Protein AF-P61240-F1 (afdb_monomer_lite)

Sequence (61 aa):
MAQVWKYYEIKDGKLIRKKKVCPRCGSFMAEHKDRYHCGKCGYTEWKVERPKIVIHGATIE

Secondary structure (DSSP, 8-state):
---GGGGEEEETTEEEE-SPBPTTT-PBPEE-SSEEE-TTT--EEE---------TT----

Radius of gyration: 16.0 Å; chains: 1; bounding box: 45×22×32 Å

Organism: Nanoarchaeum equitans (strain Kin4-M) (NCBI:txid228908)

Foldseek 3Di:
DDPCVVQWDADPNDIDGNADADPPPRHGWDDDPFWTADPPPGDIDGDDPPDPPPPPDPPPD

InterPro domains:
  IPR002906 Small ribosomal subunit protein eS31 [PF01599] (4-47)
  IPR002906 Small ribosomal subunit protein eS31 [SM01402] (4-44)
  IPR011332 Zinc-binding ribosomal protein [SSF57829] (3-48)
  IPR022845 Small ribosomal subunit protein eS31, archaea [MF_00777] (4-47)

Structure (mmCIF, N/CA/C/O backbone):
data_AF-P61240-F1
#
_entry.id   AF-P61240-F1
#
loop_
_atom_site.group_PDB
_atom_site.id
_atom_site.type_symbol
_atom_site.label_atom_id
_atom_site.label_alt_id
_atom_site.label_comp_id
_atom_site.label_asym_id
_atom_site.label_entity_id
_atom_site.label_seq_id
_atom_site.pdbx_PDB_ins_code
_atom_site.Cartn_x
_atom_site.Cartn_y
_atom_site.Cartn_z
_atom_site.occupancy
_atom_site.B_iso_or_equiv
_atom_site.auth_seq_id
_atom_site.auth_comp_id
_atom_site.auth_asym_id
_atom_site.auth_atom_id
_atom_site.pdbx_PDB_model_num
ATOM 1 N N . MET A 1 1 ? 13.427 5.633 14.066 1.00 64.31 1 MET A N 1
ATOM 2 C CA . MET A 1 1 ? 12.509 4.546 13.639 1.00 64.31 1 MET A CA 1
ATOM 3 C C . MET A 1 1 ? 11.159 5.136 13.255 1.00 64.31 1 MET A C 1
ATOM 5 O O . MET A 1 1 ? 10.730 6.095 13.887 1.00 64.31 1 MET A O 1
ATOM 9 N N . ALA A 1 2 ? 10.495 4.604 12.226 1.00 80.25 2 ALA A N 1
ATOM 10 C CA . ALA A 1 2 ? 9.153 5.055 11.855 1.00 80.25 2 ALA A CA 1
ATOM 11 C C . ALA A 1 2 ? 8.117 4.563 12.883 1.00 80.25 2 ALA A C 1
ATOM 13 O O . ALA A 1 2 ? 8.104 3.388 13.240 1.00 80.25 2 ALA A O 1
ATOM 14 N N . GLN A 1 3 ? 7.233 5.448 13.350 1.00 88.56 3 GLN A N 1
ATOM 15 C CA . GLN A 1 3 ? 6.138 5.102 14.266 1.00 88.56 3 GLN A CA 1
ATOM 16 C C . GLN A 1 3 ? 4.986 4.440 13.488 1.00 88.56 3 GLN A C 1
ATOM 18 O O . GLN A 1 3 ? 3.998 5.092 13.156 1.00 88.56 3 GLN A O 1
ATOM 23 N N . VAL A 1 4 ? 5.133 3.152 13.156 1.00 87.00 4 VAL A N 1
ATOM 24 C CA . VAL A 1 4 ? 4.205 2.404 12.278 1.00 87.00 4 VAL A 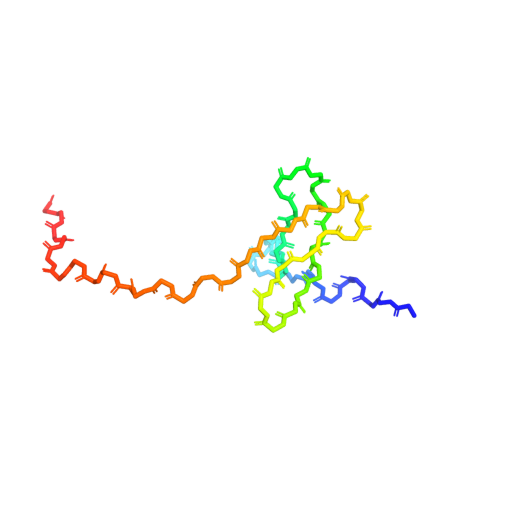CA 1
ATOM 25 C C . VAL A 1 4 ? 2.782 2.315 12.844 1.00 87.00 4 VAL A C 1
ATOM 27 O O . VAL A 1 4 ? 1.822 2.300 12.078 1.00 87.00 4 VAL A O 1
ATOM 30 N N . TRP A 1 5 ? 2.621 2.329 14.171 1.00 89.44 5 TRP A N 1
ATOM 31 C CA . TRP A 1 5 ? 1.311 2.293 14.835 1.00 89.44 5 TRP A CA 1
ATOM 32 C C . TRP A 1 5 ? 0.397 3.460 14.426 1.00 89.44 5 TRP A C 1
ATOM 34 O O . TRP A 1 5 ? -0.816 3.290 14.360 1.00 89.44 5 TRP A O 1
ATOM 44 N N . LYS A 1 6 ? 0.967 4.610 14.034 1.00 91.69 6 LYS A N 1
ATOM 45 C CA . LYS A 1 6 ? 0.211 5.777 13.545 1.00 91.69 6 LYS A CA 1
ATOM 46 C C . LYS A 1 6 ? -0.489 5.540 12.202 1.00 91.69 6 LYS A C 1
ATOM 48 O O . LYS A 1 6 ? -1.312 6.355 11.793 1.00 91.69 6 LYS A O 1
ATOM 53 N N . TYR A 1 7 ? -0.146 4.468 11.484 1.00 92.62 7 TYR A N 1
ATOM 54 C CA . TYR A 1 7 ? -0.765 4.120 10.198 1.00 92.62 7 TYR A CA 1
ATOM 55 C C . TYR A 1 7 ? -2.053 3.318 10.356 1.00 92.62 7 TYR A C 1
ATOM 57 O O . TYR A 1 7 ? -2.694 2.997 9.356 1.00 92.62 7 TYR A O 1
ATOM 65 N N . TYR A 1 8 ? -2.432 3.022 11.594 1.00 93.06 8 TYR A N 1
ATOM 66 C CA . TYR A 1 8 ? -3.688 2.392 11.940 1.00 93.06 8 TYR A CA 1
ATOM 67 C C . TYR A 1 8 ? -4.585 3.393 12.662 1.00 93.06 8 TYR A C 1
ATOM 69 O O . TYR A 1 8 ? -4.121 4.284 13.373 1.00 93.06 8 TYR A O 1
ATOM 77 N N . GLU A 1 9 ? -5.883 3.251 12.460 1.00 94.06 9 GLU A N 1
ATOM 78 C CA . GLU A 1 9 ? -6.918 3.945 13.213 1.00 94.06 9 GLU A CA 1
ATOM 79 C C . GLU A 1 9 ? -8.079 2.994 13.436 1.00 94.06 9 GLU A C 1
ATOM 81 O O . GLU A 1 9 ? -8.356 2.135 12.602 1.00 94.06 9 GLU A O 1
ATOM 86 N N . ILE A 1 10 ? -8.739 3.138 14.576 1.00 93.50 10 ILE A N 1
ATOM 87 C CA . ILE A 1 10 ? -9.952 2.400 14.891 1.00 93.50 10 ILE A CA 1
ATOM 88 C C . ILE A 1 10 ? -11.107 3.376 14.686 1.00 93.50 10 ILE A C 1
ATOM 90 O O . ILE A 1 10 ? -11.149 4.409 15.348 1.00 93.50 10 ILE A O 1
ATOM 94 N N . LYS A 1 11 ? -12.023 3.060 13.769 1.00 92.81 11 LYS A N 1
ATOM 95 C CA . LYS A 1 11 ? -13.306 3.765 13.626 1.00 92.81 11 LYS A CA 1
ATOM 96 C C . LYS A 1 11 ? -14.429 2.755 13.755 1.00 92.81 11 LYS A C 1
ATOM 98 O O . LYS A 1 11 ? -14.364 1.710 13.114 1.00 92.81 11 LYS A O 1
ATOM 103 N N . ASP A 1 12 ? -15.416 3.048 14.595 1.00 94.00 12 ASP A N 1
ATOM 104 C CA . ASP A 1 12 ? -16.615 2.215 14.771 1.00 94.00 12 ASP A CA 1
ATOM 105 C C . ASP A 1 12 ? -16.293 0.730 15.040 1.00 94.00 12 ASP A C 1
ATOM 107 O O . ASP A 1 12 ? -16.901 -0.180 14.480 1.00 94.00 12 ASP A O 1
ATOM 111 N N . GLY A 1 13 ? -15.249 0.474 15.839 1.00 92.94 13 GLY A N 1
ATOM 112 C CA . GLY A 1 13 ? -14.767 -0.878 16.148 1.00 92.94 13 GLY A CA 1
ATOM 113 C C . GLY A 1 13 ? -14.021 -1.590 15.008 1.00 92.94 13 GLY A C 1
ATOM 114 O O . GLY A 1 13 ? -13.591 -2.728 15.181 1.00 92.94 13 GLY A O 1
ATOM 115 N N . LYS A 1 14 ? -13.820 -0.944 13.853 1.00 94.88 14 LYS A N 1
ATOM 116 C CA . LYS A 1 14 ? -13.100 -1.498 12.698 1.00 94.88 14 LYS A CA 1
ATOM 117 C C . LYS A 1 14 ? -11.700 -0.904 12.574 1.00 94.88 14 LYS A C 1
ATOM 119 O O . LYS A 1 14 ? -11.499 0.304 12.701 1.00 94.88 14 LYS A O 1
ATOM 124 N N . LEU A 1 15 ? -10.725 -1.763 12.272 1.00 91.94 15 LEU A N 1
ATOM 125 C CA . LEU A 1 15 ? -9.345 -1.361 12.009 1.00 91.94 15 LEU A CA 1
ATOM 126 C C . LEU A 1 15 ? -9.208 -0.814 10.582 1.00 91.94 15 LEU A C 1
ATOM 128 O O . LEU A 1 15 ? -9.320 -1.553 9.605 1.00 91.94 15 LEU A O 1
ATOM 132 N N . ILE A 1 16 ? -8.892 0.471 10.468 1.00 93.56 16 ILE A N 1
ATOM 133 C CA . ILE A 1 16 ? -8.633 1.165 9.210 1.00 93.56 16 ILE A CA 1
ATOM 134 C C . ILE A 1 16 ? -7.128 1.363 9.040 1.00 93.56 16 ILE A C 1
ATOM 136 O O . ILE A 1 16 ? -6.427 1.863 9.921 1.00 93.56 16 ILE A O 1
ATOM 140 N N . ARG A 1 17 ? -6.622 0.988 7.864 1.00 92.50 17 ARG A N 1
ATOM 141 C CA . ARG A 1 17 ? -5.241 1.253 7.450 1.00 92.50 17 ARG A CA 1
ATOM 142 C C . ARG A 1 17 ? -5.193 2.596 6.724 1.00 92.50 17 ARG A C 1
ATOM 144 O O . ARG A 1 17 ? -5.807 2.744 5.675 1.00 92.50 17 ARG A O 1
ATOM 151 N N . LYS A 1 18 ? -4.442 3.561 7.258 1.00 92.19 18 LYS A N 1
ATOM 152 C CA . LYS A 1 18 ? -4.307 4.913 6.684 1.00 92.19 18 LYS A CA 1
ATOM 153 C C . LYS A 1 18 ? -3.397 4.971 5.462 1.00 92.19 18 LYS A C 1
ATOM 155 O O . LYS A 1 18 ? -3.520 5.878 4.649 1.00 92.19 18 LYS A O 1
ATOM 160 N N . LYS A 1 19 ? -2.439 4.047 5.361 1.00 92.62 19 LYS A N 1
ATOM 161 C CA . LYS A 1 19 ? -1.452 4.011 4.276 1.00 92.62 19 LYS A CA 1
ATOM 162 C C . LYS A 1 19 ? -1.727 2.887 3.293 1.00 92.62 19 LYS A C 1
ATOM 164 O O . LYS A 1 19 ? -2.220 1.824 3.669 1.00 92.62 19 LYS A O 1
ATOM 169 N N . LYS A 1 20 ? -1.309 3.111 2.046 1.00 93.69 20 LYS A N 1
ATOM 170 C CA . LYS A 1 20 ? -1.373 2.116 0.978 1.00 93.69 20 LYS A CA 1
ATOM 171 C C . LYS A 1 20 ? -0.555 0.876 1.332 1.00 93.69 20 LYS A C 1
ATOM 173 O O . LYS A 1 20 ? 0.564 0.962 1.846 1.00 93.69 20 LYS A O 1
ATOM 178 N N . VAL A 1 21 ? -1.134 -0.279 1.036 1.00 95.31 21 VAL A N 1
ATOM 179 C CA . VAL A 1 21 ? -0.532 -1.592 1.247 1.00 95.31 21 VAL A CA 1
ATOM 180 C C . VAL A 1 21 ? -0.015 -2.113 -0.087 1.00 95.31 21 VAL A C 1
ATOM 182 O O . VAL A 1 21 ? -0.673 -1.965 -1.113 1.00 95.31 21 VAL A O 1
ATOM 185 N N . CYS A 1 22 ? 1.167 -2.722 -0.071 1.00 96.44 22 CYS A N 1
ATOM 186 C CA . CYS A 1 22 ? 1.764 -3.326 -1.249 1.00 96.44 22 CYS A CA 1
ATOM 187 C C . CYS A 1 22 ? 0.879 -4.472 -1.762 1.00 96.44 22 CYS A C 1
ATOM 189 O O . CYS A 1 22 ? 0.668 -5.428 -1.007 1.00 96.44 22 CYS A O 1
ATOM 191 N N . PRO A 1 23 ? 0.440 -4.445 -3.034 1.00 95.94 23 PRO A N 1
ATOM 192 C CA . PRO A 1 23 ? -0.402 -5.497 -3.600 1.00 95.94 23 PRO A CA 1
ATOM 193 C C . PRO A 1 23 ? 0.337 -6.835 -3.738 1.00 95.94 23 PRO A C 1
ATOM 195 O O . PRO A 1 23 ? -0.303 -7.874 -3.824 1.00 95.94 23 PRO A O 1
ATOM 198 N N . ARG A 1 24 ? 1.680 -6.831 -3.732 1.00 96.19 24 ARG A N 1
ATOM 199 C CA . ARG A 1 24 ? 2.489 -8.056 -3.848 1.00 96.19 24 ARG A CA 1
ATOM 200 C C . ARG A 1 24 ? 2.776 -8.737 -2.513 1.00 96.19 24 ARG A C 1
ATOM 202 O O . ARG A 1 24 ? 2.822 -9.956 -2.457 1.00 96.19 24 ARG A O 1
ATOM 209 N N . CYS A 1 25 ? 3.042 -7.972 -1.451 1.00 96.62 25 CYS A N 1
ATOM 210 C CA . CYS A 1 25 ? 3.572 -8.538 -0.200 1.00 96.62 25 CYS A CA 1
ATOM 211 C C . CYS A 1 25 ? 2.896 -8.042 1.085 1.00 96.62 25 CYS A C 1
ATOM 213 O O . CYS A 1 25 ? 3.364 -8.356 2.180 1.00 96.62 25 CYS A O 1
ATOM 215 N N . GLY A 1 26 ? 1.851 -7.216 0.988 1.00 93.88 26 GLY A N 1
ATOM 216 C CA . GLY A 1 26 ? 1.054 -6.801 2.145 1.00 93.88 26 GLY A CA 1
ATOM 217 C C . GLY A 1 26 ? 1.723 -5.806 3.105 1.00 93.88 26 GLY A C 1
ATOM 218 O O . GLY A 1 26 ? 1.127 -5.442 4.114 1.00 93.88 26 GLY A O 1
ATOM 219 N N . SER A 1 27 ? 2.941 -5.337 2.819 1.00 94.25 27 SER A N 1
ATOM 220 C CA . SER A 1 27 ? 3.628 -4.329 3.648 1.00 94.25 27 SER A CA 1
ATOM 221 C C . SER A 1 27 ? 3.171 -2.910 3.317 1.00 94.25 27 SER A C 1
ATOM 223 O O . SER A 1 27 ? 2.806 -2.637 2.175 1.00 94.25 27 SER A O 1
ATOM 225 N N . PHE A 1 28 ? 3.243 -1.983 4.276 1.00 94.94 28 PHE A N 1
ATOM 226 C CA . PHE A 1 28 ? 2.991 -0.570 3.986 1.00 94.94 28 PHE A CA 1
ATOM 227 C C . PHE A 1 28 ? 3.981 -0.025 2.958 1.00 94.94 28 PHE A C 1
ATOM 229 O O . PHE A 1 28 ? 5.183 -0.292 3.024 1.00 94.94 28 PHE A O 1
ATOM 236 N N . MET A 1 29 ? 3.460 0.751 2.013 1.00 95.31 29 MET A N 1
ATOM 237 C CA . MET A 1 29 ? 4.269 1.435 1.014 1.00 95.31 29 MET A CA 1
ATOM 238 C C . MET A 1 29 ? 4.692 2.813 1.524 1.00 95.31 29 MET A C 1
ATOM 240 O O . MET A 1 29 ? 3.928 3.520 2.187 1.00 95.31 29 MET A O 1
ATOM 244 N N . ALA A 1 30 ? 5.926 3.190 1.203 1.00 94.81 30 ALA A N 1
ATOM 245 C CA . ALA A 1 30 ? 6.387 4.559 1.314 1.00 94.81 30 ALA A CA 1
ATOM 246 C C . ALA A 1 30 ? 5.666 5.407 0.268 1.00 94.81 30 ALA A C 1
ATOM 248 O O . ALA A 1 30 ? 5.461 4.975 -0.867 1.00 94.81 30 ALA A O 1
ATOM 249 N N . GLU A 1 31 ? 5.280 6.609 0.667 1.00 94.38 31 GLU A N 1
ATOM 250 C CA . GLU A 1 31 ? 4.652 7.580 -0.209 1.00 94.38 31 GLU A CA 1
ATOM 251 C C . GLU A 1 31 ? 5.671 8.664 -0.541 1.00 94.38 31 GLU A C 1
ATOM 253 O O . GLU A 1 31 ? 6.143 9.372 0.346 1.00 94.38 31 GLU A O 1
ATOM 258 N N . HIS A 1 32 ? 6.009 8.769 -1.821 1.00 95.12 32 HIS A N 1
ATOM 259 C CA . HIS A 1 32 ? 6.814 9.843 -2.385 1.00 95.12 32 HIS A CA 1
ATOM 260 C C . HIS A 1 32 ? 5.914 10.795 -3.187 1.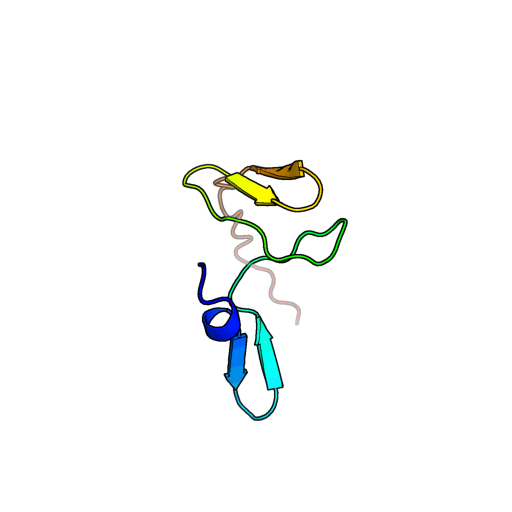00 95.12 32 HIS A C 1
ATOM 262 O O . HIS A 1 32 ? 4.703 10.576 -3.316 1.00 95.12 32 HIS A O 1
ATOM 268 N N . LYS A 1 33 ? 6.491 11.880 -3.712 1.00 94.88 33 LYS A N 1
ATOM 269 C CA . LYS A 1 33 ? 5.747 12.904 -4.463 1.00 94.88 33 LYS A CA 1
ATOM 270 C C . LYS A 1 33 ? 5.066 12.323 -5.707 1.00 94.88 33 LYS A C 1
ATOM 272 O O . LYS A 1 33 ? 3.928 12.658 -5.998 1.00 94.88 33 LYS A O 1
ATOM 277 N N . ASP A 1 34 ? 5.763 11.428 -6.385 1.00 95.19 34 ASP A N 1
ATOM 278 C CA . ASP A 1 34 ? 5.491 10.890 -7.718 1.00 95.19 34 ASP A CA 1
ATOM 279 C C . ASP A 1 34 ? 5.125 9.399 -7.708 1.00 95.19 34 ASP A C 1
ATOM 281 O O . ASP A 1 34 ? 4.558 8.887 -8.670 1.00 95.19 34 ASP A O 1
ATOM 285 N N . ARG A 1 35 ? 5.438 8.679 -6.625 1.00 96.12 35 ARG A N 1
ATOM 286 C CA . ARG A 1 35 ? 5.284 7.221 -6.570 1.00 96.12 35 ARG A CA 1
ATOM 287 C C . ARG A 1 35 ? 5.033 6.680 -5.170 1.00 96.12 35 ARG A C 1
ATOM 289 O O . ARG A 1 35 ? 5.414 7.274 -4.163 1.00 96.12 35 ARG A O 1
ATOM 296 N N . TYR A 1 36 ? 4.451 5.493 -5.119 1.00 97.06 36 TYR A N 1
ATOM 297 C CA . TYR A 1 36 ? 4.464 4.612 -3.964 1.00 97.06 36 TYR A CA 1
ATOM 298 C C . TYR A 1 36 ? 5.561 3.568 -4.146 1.00 97.06 36 TYR A C 1
ATOM 300 O O . TYR A 1 36 ? 5.652 2.943 -5.200 1.00 97.06 36 TYR A O 1
ATOM 308 N N . HIS A 1 37 ? 6.371 3.346 -3.113 1.00 97.19 37 HIS A N 1
ATOM 309 C CA . HIS A 1 37 ? 7.461 2.371 -3.144 1.00 97.19 37 HIS A CA 1
ATOM 310 C C . HIS A 1 37 ? 7.370 1.398 -1.965 1.00 97.19 37 HIS A C 1
ATOM 312 O O . HIS A 1 37 ? 7.278 1.794 -0.803 1.00 97.19 37 HIS A O 1
ATOM 318 N N . CYS A 1 38 ? 7.413 0.098 -2.237 1.00 97.06 38 CYS A N 1
ATOM 319 C CA . CYS A 1 38 ? 7.445 -0.929 -1.206 1.00 97.06 38 CYS A CA 1
ATOM 320 C C . CYS A 1 38 ? 8.886 -1.209 -0.765 1.00 97.06 38 CYS A C 1
ATOM 322 O O . CYS A 1 38 ? 9.636 -1.879 -1.472 1.00 97.06 38 CYS A O 1
ATOM 324 N N . GLY A 1 39 ? 9.239 -0.798 0.456 1.00 93.94 39 GLY A N 1
ATOM 325 C CA . GLY A 1 39 ? 10.567 -1.047 1.032 1.00 93.94 39 GLY A CA 1
ATOM 326 C C . GLY A 1 39 ? 10.905 -2.522 1.299 1.00 93.94 39 GLY A C 1
ATOM 327 O O . GLY A 1 39 ? 12.062 -2.824 1.553 1.00 93.94 39 GLY A O 1
ATOM 328 N N . LYS A 1 40 ? 9.926 -3.442 1.237 1.00 95.56 40 LYS A N 1
ATOM 329 C CA . LYS A 1 40 ? 10.144 -4.884 1.473 1.00 95.56 40 LYS A CA 1
ATOM 330 C C . LYS A 1 40 ? 10.457 -5.678 0.200 1.00 95.56 40 LYS A C 1
ATOM 332 O O . LYS A 1 40 ? 11.260 -6.595 0.252 1.00 95.56 40 LYS A O 1
ATOM 337 N N . CYS A 1 41 ? 9.793 -5.379 -0.920 1.00 97.31 41 CYS A N 1
ATOM 338 C CA . CYS A 1 41 ? 9.910 -6.175 -2.156 1.00 97.31 41 CYS A CA 1
ATOM 339 C C . CYS A 1 41 ? 10.221 -5.353 -3.418 1.00 97.31 41 CYS A C 1
ATOM 341 O O . CYS A 1 41 ? 10.139 -5.886 -4.521 1.00 97.31 41 CYS A O 1
ATOM 343 N N . GLY A 1 42 ? 10.464 -4.045 -3.298 1.00 96.31 42 GLY A N 1
ATOM 344 C CA . GLY A 1 42 ? 10.779 -3.172 -4.437 1.00 96.31 42 GLY A CA 1
ATOM 345 C C . GLY A 1 42 ? 9.614 -2.900 -5.398 1.00 96.31 42 GLY A C 1
ATOM 346 O O . GLY A 1 42 ? 9.828 -2.415 -6.504 1.00 96.31 42 GLY A O 1
ATOM 347 N N . TYR A 1 43 ? 8.368 -3.226 -5.025 1.00 97.62 43 TYR A N 1
ATOM 348 C CA . TYR A 1 43 ? 7.209 -2.872 -5.855 1.00 97.62 43 TYR A CA 1
ATOM 349 C C . TYR A 1 43 ? 7.060 -1.357 -5.9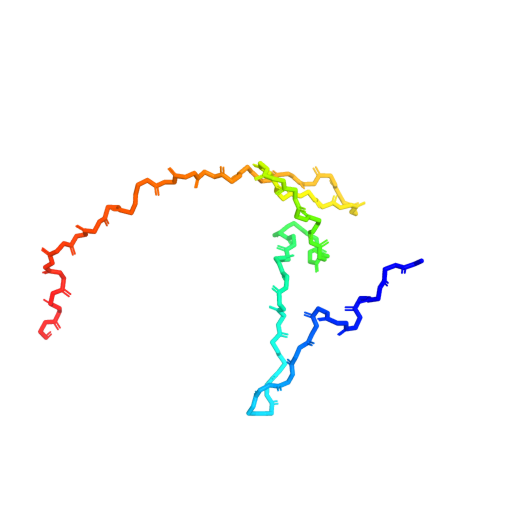20 1.00 97.62 43 TYR A C 1
ATOM 351 O O . TYR A 1 43 ? 7.069 -0.704 -4.876 1.00 97.62 43 TYR A O 1
ATOM 359 N N . THR A 1 44 ? 6.881 -0.824 -7.122 1.00 97.44 44 THR A N 1
ATOM 360 C CA . THR A 1 44 ? 6.707 0.609 -7.346 1.00 97.44 44 THR A CA 1
ATOM 361 C C . THR A 1 44 ? 5.438 0.845 -8.140 1.00 97.44 44 THR A C 1
ATOM 363 O O . THR A 1 44 ? 5.193 0.171 -9.136 1.00 97.44 44 THR A O 1
ATOM 366 N N . GLU A 1 45 ? 4.651 1.819 -7.705 1.00 95.56 45 GLU A N 1
ATOM 367 C CA . GLU A 1 45 ? 3.456 2.271 -8.402 1.00 95.56 45 GLU A CA 1
ATOM 368 C C . GLU A 1 45 ? 3.512 3.787 -8.554 1.00 95.56 45 GLU A C 1
ATOM 370 O O . GLU A 1 45 ? 3.721 4.503 -7.576 1.00 95.56 45 GLU A O 1
ATOM 375 N N . TRP A 1 46 ? 3.344 4.284 -9.773 1.00 95.69 46 TRP A N 1
ATOM 376 C CA . TRP A 1 46 ? 3.445 5.710 -10.069 1.00 95.69 46 TRP A CA 1
ATOM 377 C C . TRP A 1 46 ? 2.103 6.403 -9.853 1.00 95.69 46 TRP A C 1
ATOM 379 O O . TRP A 1 46 ? 1.052 5.885 -10.232 1.00 95.69 46 TRP A O 1
ATOM 389 N N . LYS A 1 47 ? 2.135 7.580 -9.226 1.00 93.69 47 LYS A N 1
ATOM 390 C CA . LYS A 1 47 ? 0.955 8.423 -9.053 1.00 93.69 47 LYS A CA 1
ATOM 391 C C . LYS A 1 47 ? 0.600 9.004 -10.415 1.00 93.69 47 LYS A C 1
ATOM 393 O O . LYS A 1 47 ? 1.252 9.920 -10.899 1.00 93.69 47 LYS A O 1
ATOM 398 N N . VAL A 1 48 ? -0.426 8.443 -11.038 1.00 86.31 48 VAL A N 1
ATOM 399 C CA . VAL A 1 48 ? -1.024 9.013 -12.241 1.00 86.31 48 VAL A CA 1
ATOM 400 C C . VAL A 1 48 ? -2.063 10.046 -11.820 1.00 86.31 48 VAL A C 1
ATOM 402 O O . VAL A 1 48 ? -3.043 9.710 -11.154 1.00 86.31 48 VAL A O 1
ATOM 405 N N . GLU A 1 49 ? -1.886 11.301 -12.223 1.00 77.94 49 GLU A N 1
ATOM 406 C CA . GLU A 1 49 ? -2.983 12.270 -12.248 1.00 77.94 49 GLU A CA 1
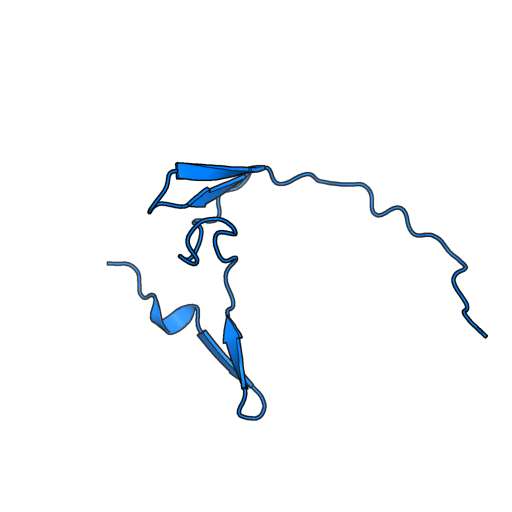ATOM 407 C C . GLU A 1 49 ? -3.928 11.868 -13.384 1.00 77.94 49 GLU A C 1
ATOM 409 O O . GLU A 1 49 ? -3.924 12.446 -14.466 1.00 77.94 49 GLU A O 1
ATOM 414 N N . ARG A 1 50 ? -4.701 10.791 -13.198 1.00 72.25 50 ARG A N 1
ATOM 415 C CA . ARG A 1 50 ? -5.763 10.472 -14.153 1.00 72.25 50 ARG A CA 1
ATOM 416 C C . ARG A 1 50 ? -6.770 11.620 -14.089 1.00 72.25 50 ARG A C 1
ATOM 418 O O . ARG A 1 50 ? -7.292 11.864 -12.996 1.00 72.25 50 ARG A O 1
ATOM 425 N N . PRO A 1 51 ? -7.111 12.277 -15.213 1.00 63.50 51 PRO A N 1
ATOM 426 C CA . PRO A 1 51 ? -8.308 13.096 -15.257 1.00 63.50 51 PRO A CA 1
ATOM 427 C C . PRO A 1 51 ? -9.452 12.198 -14.798 1.00 63.50 51 PRO A C 1
ATOM 429 O O . PRO A 1 51 ? -9.654 11.111 -15.351 1.00 63.50 51 PRO A O 1
ATOM 432 N N . LYS A 1 52 ? -10.151 12.589 -13.730 1.00 67.31 52 LYS A N 1
ATOM 433 C CA . LYS A 1 52 ? -11.397 11.927 -13.358 1.00 67.31 52 LYS A CA 1
ATOM 434 C C . LYS A 1 52 ? -12.316 12.101 -14.561 1.00 67.31 52 LYS A C 1
ATOM 436 O O . LYS A 1 52 ? -12.832 13.193 -14.774 1.00 67.31 52 LYS A O 1
ATOM 441 N N . ILE A 1 53 ? -12.478 11.054 -15.367 1.00 68.81 53 ILE A N 1
ATOM 442 C CA . ILE A 1 53 ? -13.573 10.991 -16.327 1.00 68.81 53 ILE A CA 1
ATOM 443 C C . ILE A 1 53 ? -14.821 10.916 -15.454 1.00 68.81 53 ILE A C 1
ATOM 445 O O . ILE A 1 53 ? -15.188 9.856 -14.952 1.00 68.81 53 ILE A O 1
ATOM 449 N N . VAL A 1 54 ? -15.390 12.081 -15.163 1.00 69.69 54 VAL A N 1
ATOM 450 C CA . VAL A 1 54 ? -16.695 12.192 -14.533 1.00 69.69 54 VAL A CA 1
ATOM 451 C C . VAL A 1 54 ? -17.700 11.817 -15.608 1.00 69.69 54 VAL A C 1
ATOM 453 O O . VAL A 1 54 ? -17.999 12.601 -16.502 1.00 69.69 54 VAL A O 1
ATOM 456 N N . ILE A 1 55 ? -18.182 10.579 -15.567 1.00 72.19 55 ILE A N 1
ATOM 457 C CA . ILE A 1 55 ? -19.365 10.213 -16.340 1.00 72.19 55 ILE A CA 1
ATOM 458 C C . ILE A 1 55 ? -20.537 10.866 -15.604 1.00 72.19 55 ILE A C 1
ATOM 460 O O . ILE A 1 55 ? -21.051 10.334 -14.622 1.00 72.19 55 ILE A O 1
ATOM 464 N N . HIS A 1 56 ? -20.876 12.089 -16.012 1.00 63.09 56 HIS A N 1
ATOM 465 C CA . HIS A 1 56 ? -22.058 12.798 -15.539 1.00 63.09 56 HIS A CA 1
ATOM 466 C C . HIS A 1 56 ? -23.271 12.038 -16.093 1.00 63.09 56 HIS A C 1
ATOM 468 O O . HIS A 1 56 ? -23.599 12.199 -17.263 1.00 63.09 56 HIS A O 1
ATOM 474 N N . GLY A 1 57 ? -23.873 11.139 -15.308 1.00 61.16 57 GLY A N 1
ATOM 475 C CA . GLY A 1 57 ? -25.130 10.493 -15.713 1.00 61.16 57 GLY A CA 1
ATOM 476 C C . GLY A 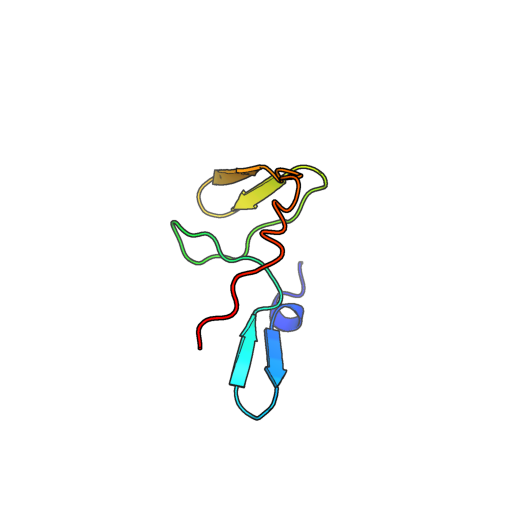1 57 ? -25.305 9.003 -15.429 1.00 61.16 57 GLY A C 1
ATOM 477 O O . GLY A 1 57 ? -26.240 8.423 -15.965 1.00 61.16 57 GLY A O 1
ATOM 478 N N . ALA A 1 58 ? -24.485 8.358 -14.594 1.00 66.56 58 ALA A N 1
ATOM 479 C CA . ALA A 1 58 ? -24.842 7.024 -14.097 1.00 66.56 58 ALA A CA 1
ATOM 480 C C . ALA A 1 58 ? -25.887 7.130 -12.965 1.00 66.56 58 ALA A C 1
ATOM 482 O O . ALA A 1 58 ? -25.576 6.913 -11.797 1.00 66.56 58 ALA A O 1
ATOM 483 N N . THR A 1 59 ? -27.120 7.506 -13.306 1.00 66.00 59 THR A N 1
ATOM 484 C CA . THR A 1 59 ? -28.307 7.144 -12.523 1.00 66.00 59 THR A CA 1
ATOM 485 C C . THR A 1 59 ? -28.652 5.711 -12.901 1.00 66.00 59 THR A C 1
ATOM 487 O O . THR A 1 59 ? -29.131 5.459 -14.002 1.00 66.00 59 THR A O 1
ATOM 490 N N . ILE A 1 60 ? -28.319 4.764 -12.027 1.00 65.81 60 ILE A N 1
ATOM 491 C CA . ILE A 1 60 ? -28.899 3.424 -12.095 1.00 65.81 60 ILE A CA 1
ATOM 492 C C . ILE A 1 60 ? -30.242 3.572 -11.376 1.00 65.81 60 ILE A C 1
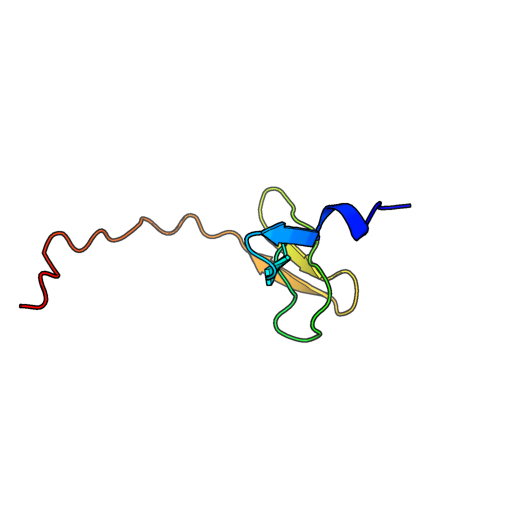ATOM 494 O O . ILE A 1 60 ? -30.243 3.809 -10.167 1.00 65.81 60 ILE A O 1
ATOM 498 N N . GLU A 1 61 ? -31.332 3.592 -12.144 1.00 67.56 61 GLU A N 1
ATOM 499 C CA . GLU A 1 61 ? -32.703 3.493 -11.617 1.00 67.56 61 GLU A CA 1
ATOM 500 C C . GLU A 1 61 ? -32.909 2.176 -10.856 1.00 67.56 61 GLU A C 1
ATOM 502 O O . GLU A 1 61 ? -32.296 1.154 -11.256 1.00 67.56 61 GLU A O 1
#

pLDDT: mean 87.83, std 11.58, range [61.16, 97.62]